Protein AF-A0A3D5R9E0-F1 (afdb_monomer)

Radius of gyration: 29.64 Å; Cα contacts (8 Å, |Δi|>4): 19; chains: 1; bounding box: 56×17×83 Å

Solvent-accessible surface area (backbone atoms only — not comparable to full-atom values): 4786 Å² total; per-residue (Å²): 109,70,63,61,52,42,23,52,51,44,42,50,52,55,58,75,70,48,94,64,92,75,64,68,71,57,47,56,53,53,20,48,54,50,24,50,51,54,52,49,52,52,50,50,56,51,51,51,51,51,51,50,51,52,52,50,50,49,51,51,53,50,48,52,53,46,52,51,48,51,53,53,47,52,52,52,52,50,50,53,53,51,57,64,73,72,110

Secondary structure (DSSP, 8-state):
-HHHHHHHHHHHHHHHT-SS---HHHHHHHHHHHHHHHHHHHHHHHHHHHHHHHHHHHHHHHHHHHHHHHHHHHHHHHHHHHHHHT-

Structure (mmCIF, N/CA/C/O backbone):
data_AF-A0A3D5R9E0-F1
#
_entry.id   AF-A0A3D5R9E0-F1
#
loop_
_atom_site.group_PDB
_atom_site.id
_atom_site.type_symbol
_atom_site.label_atom_id
_atom_site.label_alt_id
_atom_site.label_comp_id
_atom_site.label_asym_id
_atom_site.label_entity_id
_atom_site.label_seq_id
_atom_site.pdbx_PDB_ins_code
_atom_site.Cartn_x
_atom_site.Cartn_y
_atom_site.Cartn_z
_atom_site.occupancy
_atom_site.B_iso_or_equiv
_atom_site.auth_seq_id
_atom_site.auth_comp_id
_atom_site.auth_asym_id
_atom_site.auth_atom_id
_atom_site.pdbx_PDB_model_num
ATOM 1 N N . ASN A 1 1 ? -13.613 4.006 -3.079 1.00 79.31 1 ASN A N 1
ATOM 2 C CA . ASN A 1 1 ? -14.202 2.717 -2.635 1.00 79.31 1 ASN A CA 1
ATOM 3 C C . ASN A 1 1 ? -13.239 1.900 -1.786 1.00 79.31 1 ASN A C 1
ATOM 5 O O . ASN A 1 1 ? -13.528 1.730 -0.612 1.00 79.31 1 ASN A O 1
ATOM 9 N N . ALA A 1 2 ? -12.067 1.502 -2.300 1.00 87.19 2 ALA A N 1
ATOM 10 C CA . ALA A 1 2 ? -11.126 0.628 -1.580 1.00 87.19 2 ALA A CA 1
ATOM 11 C C . ALA A 1 2 ? -10.753 1.092 -0.155 1.00 87.19 2 ALA A C 1
ATOM 13 O O . ALA A 1 2 ? -10.831 0.305 0.781 1.00 87.19 2 ALA A O 1
ATOM 14 N N . PHE A 1 3 ? -10.414 2.373 0.040 1.00 91.25 3 PHE A N 1
ATOM 15 C CA . PHE A 1 3 ? -10.083 2.898 1.372 1.00 91.25 3 PHE A CA 1
ATOM 16 C C . PHE A 1 3 ? -11.251 2.803 2.370 1.00 91.25 3 PHE A C 1
ATOM 18 O O . PHE A 1 3 ? -11.056 2.372 3.506 1.00 91.25 3 PHE A O 1
ATOM 25 N N . LEU A 1 4 ? -12.473 3.162 1.952 1.00 91.38 4 LEU A N 1
ATOM 26 C CA . LEU A 1 4 ? -13.659 3.020 2.804 1.00 91.38 4 LEU A CA 1
ATOM 27 C C . LEU A 1 4 ? -13.931 1.548 3.129 1.00 91.38 4 LEU A C 1
ATOM 29 O O . LEU A 1 4 ? -14.198 1.236 4.284 1.00 91.38 4 LEU A O 1
ATOM 33 N N . THR A 1 5 ? -13.808 0.650 2.148 1.00 93.62 5 THR A N 1
ATOM 34 C CA . THR A 1 5 ? -13.985 -0.795 2.349 1.00 93.62 5 THR A CA 1
ATOM 35 C C . THR A 1 5 ? -12.967 -1.353 3.343 1.00 93.62 5 THR A C 1
ATOM 37 O O . THR A 1 5 ? -13.353 -2.054 4.273 1.00 93.62 5 THR A O 1
ATOM 40 N N . LEU A 1 6 ? -11.687 -0.986 3.213 1.00 93.38 6 LEU A N 1
ATOM 41 C CA . LEU A 1 6 ? -10.636 -1.375 4.160 1.00 93.38 6 LEU A CA 1
ATOM 42 C C . LEU A 1 6 ? -10.936 -0.858 5.567 1.00 93.38 6 LEU A C 1
ATOM 44 O O . LEU A 1 6 ? -10.863 -1.611 6.535 1.00 93.38 6 LEU A O 1
ATOM 48 N N . ARG A 1 7 ? -11.341 0.408 5.688 1.00 92.88 7 ARG A N 1
ATOM 49 C CA . ARG A 1 7 ? -11.699 1.003 6.977 1.00 92.88 7 ARG A CA 1
ATOM 50 C C . ARG A 1 7 ? -12.885 0.286 7.624 1.00 92.88 7 ARG A C 1
ATOM 52 O O . ARG A 1 7 ? -12.803 -0.044 8.802 1.00 92.88 7 ARG A O 1
ATOM 59 N N . VAL A 1 8 ? -13.976 0.047 6.893 1.00 93.56 8 VAL A N 1
ATOM 60 C CA . VAL A 1 8 ? -15.164 -0.647 7.427 1.00 93.56 8 VAL A CA 1
ATOM 61 C C . VAL A 1 8 ? -14.833 -2.097 7.782 1.00 93.56 8 VAL A C 1
ATOM 63 O O . VAL A 1 8 ? -15.228 -2.555 8.850 1.00 93.56 8 VAL A O 1
ATOM 66 N N . GLY A 1 9 ? -14.038 -2.788 6.961 1.00 92.62 9 GLY A N 1
ATOM 67 C CA . GLY A 1 9 ? -13.573 -4.147 7.244 1.00 92.62 9 GLY A CA 1
ATOM 68 C C . GLY A 1 9 ? -12.721 -4.239 8.512 1.00 92.62 9 GLY A C 1
ATOM 69 O O . GLY A 1 9 ? -12.942 -5.118 9.340 1.00 92.62 9 GLY A O 1
ATOM 70 N N . ILE A 1 10 ? -11.799 -3.295 8.728 1.00 92.56 10 ILE A N 1
ATOM 71 C CA . ILE A 1 10 ? -10.984 -3.239 9.955 1.00 92.56 10 ILE A CA 1
ATOM 72 C C . ILE A 1 10 ? -11.848 -2.911 11.178 1.00 92.56 10 ILE A C 1
ATOM 74 O O . ILE A 1 10 ? -11.646 -3.489 12.245 1.00 92.56 10 ILE A O 1
ATOM 78 N N . ILE A 1 11 ? -12.833 -2.018 11.034 1.00 92.62 11 ILE A N 1
ATOM 79 C CA . ILE A 1 11 ? -13.802 -1.733 12.100 1.00 92.62 11 ILE A CA 1
ATOM 80 C C . ILE A 1 11 ? -14.566 -3.011 12.459 1.00 92.62 11 ILE A C 1
ATOM 82 O O . ILE A 1 11 ? -14.591 -3.380 13.630 1.00 92.62 11 ILE A O 1
ATOM 86 N N . ALA A 1 12 ? -15.129 -3.708 11.469 1.00 91.69 12 ALA A N 1
ATOM 87 C CA . ALA A 1 12 ? -15.857 -4.956 11.673 1.00 91.69 12 ALA A CA 1
ATOM 88 C C . ALA A 1 12 ? -14.979 -6.010 12.364 1.00 91.69 12 ALA A C 1
ATOM 90 O O . ALA A 1 12 ? -15.373 -6.549 13.393 1.00 91.69 12 ALA A O 1
ATOM 91 N N . LYS A 1 13 ? -13.742 -6.204 11.886 1.00 91.00 13 LYS A N 1
ATOM 92 C CA . LYS A 1 13 ? -12.762 -7.112 12.499 1.00 91.00 13 LYS A CA 1
ATOM 93 C C . LYS A 1 13 ? -12.512 -6.786 13.975 1.00 91.00 13 LYS A C 1
ATOM 95 O O . LYS A 1 13 ? -12.483 -7.694 14.799 1.00 91.00 13 LYS A O 1
ATOM 100 N N . LYS A 1 14 ? -12.346 -5.505 14.324 1.00 88.88 14 LYS A N 1
ATOM 101 C CA . LYS A 1 14 ? -12.114 -5.073 15.714 1.00 88.88 14 LYS A CA 1
ATOM 102 C C . LYS A 1 14 ? -13.336 -5.264 16.609 1.00 88.88 14 LYS A C 1
ATOM 104 O O . LYS A 1 14 ? -13.159 -5.593 17.774 1.00 88.88 14 LYS A O 1
ATOM 109 N N . TYR A 1 15 ? -14.547 -5.086 16.083 1.00 88.75 15 TYR A N 1
ATOM 110 C CA . TYR A 1 15 ? -15.772 -5.375 16.831 1.00 88.75 15 TYR A CA 1
ATOM 111 C C . TYR A 1 15 ? -15.955 -6.874 17.064 1.00 88.75 15 TYR A C 1
ATOM 113 O O . TYR A 1 15 ? -16.219 -7.273 18.190 1.00 88.75 15 TYR A O 1
ATOM 121 N N . SER A 1 16 ? -15.758 -7.702 16.036 1.00 86.88 16 SER A N 1
ATOM 122 C CA . SER A 1 16 ? -15.884 -9.160 16.153 1.00 86.88 16 SER A CA 1
ATOM 123 C C . SER A 1 16 ? -14.820 -9.788 17.056 1.00 86.88 16 SER A C 1
ATOM 125 O O . SER A 1 16 ? -15.072 -10.824 17.655 1.00 86.88 16 SER A O 1
ATOM 127 N N . ALA A 1 17 ? -13.639 -9.174 17.164 1.00 86.62 17 ALA A N 1
ATOM 128 C CA . ALA A 1 17 ? -12.560 -9.654 18.026 1.00 86.62 17 ALA A CA 1
ATOM 129 C C . ALA A 1 17 ? -12.671 -9.191 19.492 1.00 86.62 17 ALA A C 1
ATOM 131 O O . ALA A 1 17 ? -11.890 -9.643 20.327 1.00 86.62 17 ALA A O 1
ATOM 132 N N . SER A 1 18 ? -13.573 -8.261 19.823 1.00 84.12 18 SER A N 1
ATOM 133 C CA . SER A 1 18 ? -13.622 -7.673 21.163 1.00 84.12 18 SER A CA 1
ATOM 134 C C . SER A 1 18 ? -14.585 -8.421 22.084 1.00 84.12 18 SER A C 1
ATOM 136 O O . SER A 1 18 ? -15.768 -8.547 21.788 1.00 84.12 18 SER A O 1
ATOM 138 N N . ILE A 1 19 ? -14.071 -8.882 23.228 1.00 76.50 19 ILE A N 1
ATOM 139 C CA . ILE A 1 19 ? -14.839 -9.551 24.298 1.00 76.50 19 ILE A CA 1
ATOM 140 C C . ILE A 1 19 ? -15.422 -8.521 25.292 1.00 76.50 19 ILE A C 1
ATOM 142 O O . ILE A 1 19 ? -16.302 -8.834 26.089 1.00 76.50 19 ILE A O 1
ATOM 146 N N . THR A 1 20 ? -14.963 -7.266 25.239 1.00 81.12 20 THR A N 1
ATOM 147 C CA . THR A 1 20 ? -15.357 -6.182 26.151 1.00 81.12 20 THR A CA 1
ATOM 148 C C . THR A 1 20 ? -15.929 -4.980 25.396 1.00 81.12 20 THR A C 1
ATOM 150 O O . THR A 1 20 ? -15.917 -4.909 24.168 1.00 81.12 20 THR A O 1
ATOM 153 N N . LYS A 1 21 ? -16.488 -4.009 26.128 1.00 77.50 21 LYS A N 1
ATOM 154 C CA . LYS A 1 21 ? -17.108 -2.822 25.529 1.00 77.50 21 LYS A CA 1
ATOM 155 C C . LYS A 1 21 ? -16.029 -1.906 24.942 1.00 77.50 21 LYS A C 1
ATOM 157 O O . LYS A 1 21 ? -15.236 -1.319 25.670 1.00 77.50 21 LYS A O 1
ATOM 162 N N . VAL A 1 22 ? -16.016 -1.778 23.620 1.00 80.38 22 VAL A N 1
ATOM 163 C CA . VAL A 1 22 ? -14.964 -1.058 22.891 1.00 80.38 22 VAL A CA 1
ATOM 164 C C . VAL A 1 22 ? -15.274 0.433 22.716 1.00 80.38 22 VAL A C 1
ATOM 166 O O . VAL A 1 22 ? -16.404 0.814 22.396 1.00 80.38 22 VAL A O 1
ATOM 169 N N . ASP A 1 23 ? -14.254 1.288 22.845 1.00 84.19 23 ASP A N 1
ATOM 170 C CA . ASP A 1 23 ? -14.379 2.725 22.580 1.00 84.19 23 ASP A CA 1
ATOM 171 C C . ASP A 1 23 ? -14.468 3.006 21.067 1.00 84.19 23 ASP A C 1
ATOM 173 O O . ASP A 1 23 ? -13.513 2.864 20.289 1.00 84.19 23 ASP A O 1
ATOM 177 N N . LYS A 1 24 ? -15.652 3.467 20.652 1.00 85.50 24 LYS A N 1
ATOM 178 C CA . LYS A 1 24 ? -16.003 3.766 19.258 1.00 85.50 24 LYS A CA 1
ATOM 179 C C . LYS A 1 24 ? -15.087 4.823 18.633 1.00 85.50 24 LYS A C 1
ATOM 181 O O . LYS A 1 24 ? -14.823 4.771 17.427 1.00 85.50 24 LYS A O 1
ATOM 186 N N . ARG A 1 25 ? -14.610 5.800 19.415 1.00 85.88 25 ARG A N 1
ATOM 187 C CA . ARG A 1 25 ? -13.774 6.905 18.918 1.00 85.88 25 ARG A CA 1
ATOM 188 C C . ARG A 1 25 ? -12.377 6.403 18.563 1.00 85.88 25 ARG A C 1
ATOM 190 O O . ARG A 1 25 ? -11.850 6.755 17.503 1.00 85.88 25 ARG A O 1
ATOM 197 N N . TRP A 1 26 ? -11.825 5.539 19.408 1.00 86.44 26 TRP A N 1
ATOM 198 C CA . TRP A 1 26 ? -10.517 4.920 19.209 1.00 86.44 26 TRP A CA 1
ATOM 199 C C . TRP A 1 26 ? -10.507 3.904 18.067 1.00 86.44 26 TRP A C 1
ATOM 201 O O . TRP A 1 26 ? -9.598 3.936 17.230 1.00 86.44 26 TRP A O 1
ATOM 211 N N . ILE A 1 27 ? -11.543 3.067 17.943 1.00 88.81 27 ILE A N 1
ATOM 212 C CA . ILE A 1 27 ? -11.652 2.126 16.815 1.00 88.81 27 ILE A CA 1
ATOM 213 C C . ILE A 1 27 ? -11.655 2.871 15.485 1.00 88.81 27 ILE A C 1
ATOM 215 O O . ILE A 1 27 ? -10.913 2.517 14.575 1.00 88.81 27 ILE A O 1
ATOM 219 N N . ARG A 1 28 ? -12.458 3.932 15.359 1.00 87.19 28 ARG A N 1
ATOM 220 C CA . ARG A 1 28 ? -12.555 4.682 14.101 1.00 87.19 28 ARG A CA 1
ATOM 221 C C . ARG A 1 28 ? -11.224 5.301 13.682 1.00 87.19 28 ARG A C 1
ATOM 223 O O . ARG A 1 28 ? -10.888 5.260 12.497 1.00 87.19 28 ARG A O 1
ATOM 230 N N . ARG A 1 29 ? -10.494 5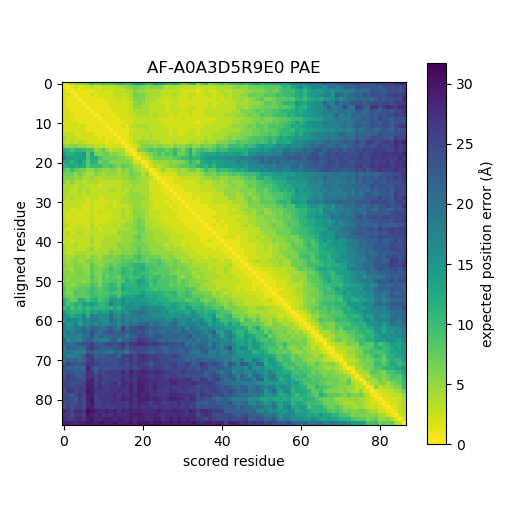.897 14.632 1.00 88.31 29 ARG A N 1
ATOM 231 C CA . ARG A 1 29 ? -9.181 6.502 14.367 1.00 88.31 29 ARG A CA 1
ATOM 232 C C . ARG A 1 29 ? -8.157 5.444 13.986 1.00 88.31 29 ARG A C 1
ATOM 234 O O . ARG A 1 29 ? -7.563 5.548 12.918 1.00 88.31 29 ARG A O 1
ATOM 241 N N . SER A 1 30 ? -8.021 4.402 14.803 1.00 89.94 30 SER A N 1
ATOM 242 C CA . SER A 1 30 ? -7.062 3.326 14.539 1.00 89.94 30 SER A CA 1
ATOM 243 C C . SER A 1 30 ? -7.351 2.611 13.218 1.00 89.94 30 SER A C 1
ATOM 245 O O . SER A 1 30 ? -6.434 2.394 12.439 1.00 89.94 30 SER A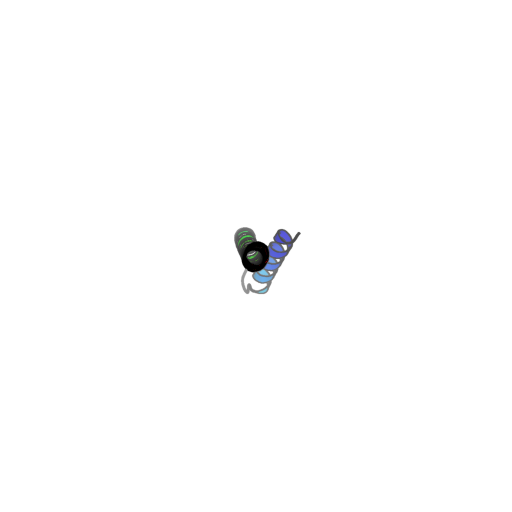 O 1
ATOM 247 N N . ALA A 1 31 ? -8.619 2.329 12.906 1.00 90.81 31 ALA A N 1
ATOM 248 C CA . ALA A 1 31 ? -9.002 1.693 11.649 1.00 90.81 31 ALA A CA 1
ATOM 249 C C . ALA A 1 31 ? -8.704 2.559 10.419 1.00 90.81 31 ALA A C 1
ATOM 251 O O . ALA A 1 31 ? -8.405 2.025 9.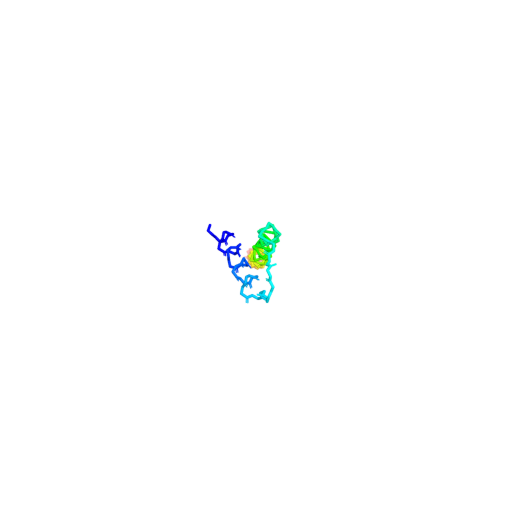359 1.00 90.81 31 ALA A O 1
ATOM 252 N N . SER A 1 32 ? -8.770 3.888 10.546 1.00 91.62 32 SER A N 1
ATOM 253 C CA . SER A 1 32 ? -8.436 4.794 9.439 1.00 91.62 32 SER A CA 1
ATOM 254 C C . SER A 1 32 ? -6.930 4.819 9.167 1.00 91.62 32 SER A C 1
ATOM 256 O O . SER A 1 32 ? -6.523 4.800 8.009 1.00 91.62 32 SER A O 1
ATOM 258 N N . ILE A 1 33 ? -6.113 4.816 10.225 1.00 93.44 33 ILE A N 1
ATOM 259 C CA . ILE A 1 33 ? -4.647 4.755 10.123 1.00 93.44 33 ILE A CA 1
ATOM 260 C C . ILE A 1 33 ? -4.215 3.406 9.544 1.00 93.44 33 ILE A C 1
ATOM 262 O O . ILE A 1 33 ? -3.424 3.350 8.608 1.00 93.44 33 ILE A O 1
ATOM 266 N N . GLU A 1 34 ? -4.782 2.318 10.059 1.00 92.50 34 GLU A N 1
ATOM 267 C CA . GLU A 1 34 ? -4.485 0.961 9.606 1.00 92.50 34 GLU A CA 1
ATOM 268 C C . GLU A 1 34 ? -4.913 0.754 8.145 1.00 92.50 34 GLU A C 1
ATOM 270 O O . GLU A 1 34 ? -4.128 0.260 7.341 1.00 92.50 34 GLU A O 1
ATOM 275 N N . ALA A 1 35 ?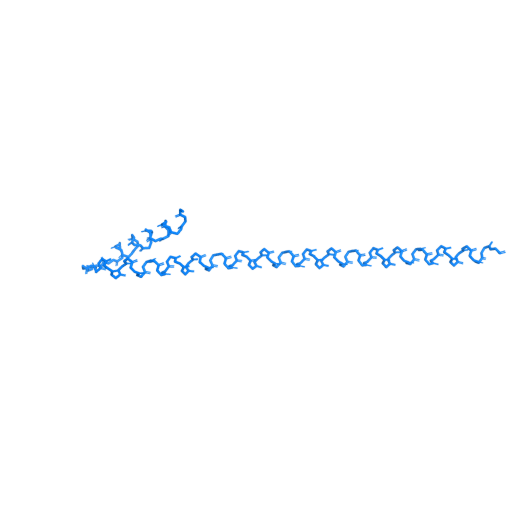 -6.100 1.235 7.755 1.00 93.38 35 ALA A N 1
ATOM 276 C CA . ALA A 1 35 ? -6.547 1.206 6.362 1.00 93.38 35 ALA A CA 1
ATOM 277 C C . ALA A 1 35 ? -5.613 1.992 5.430 1.00 93.38 35 ALA A C 1
ATOM 279 O O . ALA A 1 35 ? -5.323 1.527 4.327 1.00 93.38 35 ALA A O 1
ATOM 280 N N . ALA A 1 36 ? -5.133 3.163 5.861 1.00 92.38 36 ALA A N 1
ATOM 281 C CA . ALA A 1 36 ? -4.190 3.966 5.086 1.00 92.38 36 ALA A CA 1
ATOM 282 C C . ALA A 1 36 ? -2.840 3.250 4.929 1.00 92.38 36 ALA A C 1
ATOM 284 O O . ALA A 1 36 ? -2.293 3.218 3.829 1.00 92.38 36 ALA A O 1
ATOM 285 N N . GLY A 1 37 ? -2.341 2.622 5.997 1.00 93.75 37 GLY A N 1
ATOM 286 C CA . GLY A 1 37 ? -1.109 1.834 5.968 1.00 93.75 37 GLY A CA 1
ATOM 287 C C . GLY A 1 37 ? -1.206 0.630 5.031 1.00 93.75 37 GLY A C 1
ATOM 288 O O . GLY A 1 37 ? -0.344 0.448 4.174 1.00 93.75 37 GLY A O 1
ATOM 289 N N . VAL A 1 38 ? -2.284 -0.153 5.134 1.00 93.56 38 VAL A N 1
ATOM 290 C CA . VAL A 1 38 ? -2.521 -1.316 4.262 1.00 93.56 38 VAL A CA 1
ATOM 291 C C . VAL A 1 38 ? -2.616 -0.886 2.800 1.00 93.56 38 VAL A C 1
ATOM 293 O O . VAL A 1 38 ? -1.955 -1.465 1.939 1.00 93.56 38 VAL A O 1
ATOM 296 N N . LEU A 1 39 ? -3.391 0.161 2.508 1.00 92.44 39 LEU A N 1
ATOM 297 C CA . LEU A 1 39 ? -3.532 0.671 1.147 1.00 92.44 39 LEU A CA 1
ATOM 298 C C . LEU A 1 39 ? -2.196 1.198 0.601 1.00 92.44 39 LEU A C 1
ATOM 300 O O . LEU A 1 39 ? -1.833 0.877 -0.529 1.00 92.44 39 LEU A O 1
ATOM 304 N N . GLY A 1 40 ? -1.435 1.939 1.410 1.00 91.81 40 GLY A N 1
ATOM 305 C CA . GLY A 1 40 ? -0.112 2.441 1.041 1.00 91.81 40 GLY A CA 1
ATOM 306 C C . GLY A 1 40 ? 0.877 1.321 0.721 1.00 91.81 40 GLY A C 1
ATOM 307 O O . GLY A 1 40 ? 1.544 1.369 -0.309 1.00 91.81 40 GLY A O 1
ATOM 308 N N . GLN A 1 41 ? 0.920 0.268 1.541 1.00 92.75 41 GLN A N 1
ATOM 309 C CA . GLN A 1 41 ? 1.771 -0.899 1.294 1.00 92.75 41 GLN A CA 1
ATOM 310 C C . GLN A 1 41 ? 1.397 -1.631 0.004 1.00 92.75 41 GLN A C 1
ATOM 312 O O . GLN A 1 41 ? 2.280 -2.036 -0.752 1.00 92.75 41 GLN A O 1
ATOM 317 N N . VAL A 1 42 ? 0.098 -1.808 -0.260 1.00 91.50 42 VAL A N 1
ATOM 318 C CA . VAL A 1 42 ? -0.374 -2.445 -1.496 1.00 91.50 42 VAL A CA 1
ATOM 319 C C . VAL A 1 42 ? 0.040 -1.609 -2.702 1.00 91.50 42 VAL A C 1
ATOM 321 O O . VAL A 1 42 ? 0.627 -2.149 -3.638 1.00 91.50 42 VAL A O 1
ATOM 324 N N . VAL A 1 43 ? -0.191 -0.296 -2.677 1.00 92.06 43 VAL A N 1
ATOM 325 C CA . VAL A 1 43 ? 0.204 0.592 -3.780 1.00 92.06 43 VAL A CA 1
ATOM 326 C C . VAL A 1 43 ? 1.719 0.571 -3.977 1.00 92.06 43 VAL A C 1
ATOM 328 O O . VAL A 1 43 ? 2.177 0.362 -5.095 1.00 92.06 43 VAL A O 1
ATOM 331 N N . GLN A 1 44 ? 2.510 0.688 -2.910 1.00 92.38 44 GLN A N 1
ATOM 332 C CA . GLN A 1 44 ? 3.969 0.669 -2.998 1.00 92.38 44 GLN A CA 1
ATOM 333 C C . GLN A 1 44 ? 4.494 -0.641 -3.601 1.00 92.38 44 GLN A C 1
ATOM 335 O O . GLN A 1 44 ? 5.332 -0.608 -4.500 1.00 92.38 44 GLN A O 1
ATOM 340 N N . LYS A 1 45 ? 3.990 -1.797 -3.150 1.00 91.56 45 LYS A N 1
ATOM 341 C CA . LYS A 1 45 ? 4.392 -3.109 -3.686 1.00 91.56 45 LYS A CA 1
ATOM 342 C C . LYS A 1 45 ? 4.090 -3.229 -5.179 1.00 91.56 45 LYS A C 1
ATOM 344 O O . LYS A 1 45 ? 4.950 -3.673 -5.939 1.00 91.56 45 LYS A O 1
ATOM 349 N N . ASN A 1 46 ? 2.899 -2.805 -5.598 1.00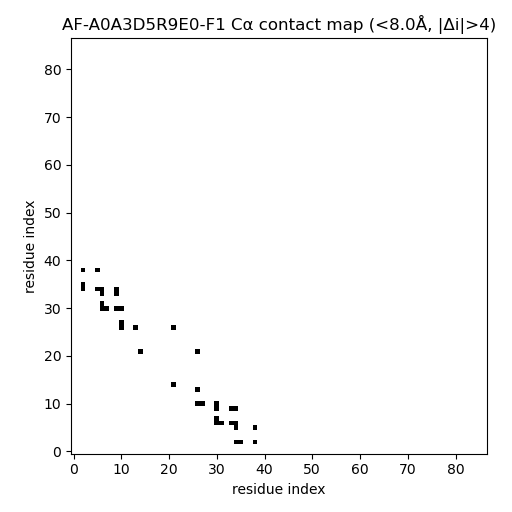 90.00 46 ASN A N 1
ATOM 350 C CA . ASN A 1 46 ? 2.502 -2.853 -7.002 1.00 90.00 46 ASN A CA 1
ATOM 351 C C . ASN A 1 46 ? 3.333 -1.887 -7.855 1.00 90.00 46 ASN A C 1
ATOM 353 O O . ASN A 1 46 ? 3.898 -2.301 -8.864 1.00 90.00 46 ASN A O 1
ATOM 357 N N . SER A 1 47 ? 3.501 -0.638 -7.417 1.00 86.25 47 SER A N 1
ATOM 358 C CA . SER A 1 47 ? 4.309 0.359 -8.125 1.00 86.25 47 SER A CA 1
ATOM 359 C C . SER A 1 47 ? 5.769 -0.070 -8.268 1.00 86.25 47 SER A C 1
ATOM 361 O O . SER A 1 47 ? 6.339 0.069 -9.345 1.00 86.25 47 SER A O 1
ATOM 363 N N . LEU A 1 48 ? 6.377 -0.650 -7.227 1.00 90.50 48 LEU A N 1
ATOM 364 C CA . LEU A 1 48 ? 7.744 -1.176 -7.308 1.00 90.50 48 LEU A CA 1
ATOM 365 C C . LEU A 1 48 ? 7.865 -2.321 -8.316 1.00 90.50 48 LEU A C 1
ATOM 367 O O . LEU A 1 48 ? 8.861 -2.392 -9.032 1.00 90.50 48 LEU A O 1
ATOM 371 N N . SER A 1 49 ? 6.874 -3.211 -8.379 1.00 90.81 49 SER A N 1
ATOM 372 C CA . SER A 1 49 ? 6.861 -4.305 -9.354 1.00 90.81 49 SER A CA 1
ATOM 373 C C . SER A 1 49 ? 6.759 -3.771 -10.783 1.00 90.81 49 SER A C 1
ATOM 375 O O . SER A 1 49 ? 7.556 -4.142 -11.643 1.00 90.81 49 SER A O 1
ATOM 377 N N . ILE A 1 50 ? 5.858 -2.811 -11.007 1.00 90.06 50 ILE A N 1
ATOM 378 C CA . ILE A 1 50 ? 5.682 -2.140 -12.297 1.00 90.06 50 ILE A CA 1
ATOM 379 C C . ILE A 1 50 ? 6.978 -1.434 -12.714 1.00 90.06 50 ILE A C 1
ATOM 381 O O . ILE A 1 50 ? 7.491 -1.695 -13.798 1.00 90.06 50 ILE A O 1
ATOM 385 N N . VAL A 1 51 ? 7.570 -0.606 -11.849 1.00 88.00 51 VAL A N 1
ATOM 386 C CA . VAL A 1 51 ? 8.829 0.099 -12.146 1.00 88.00 51 VAL A CA 1
ATOM 387 C C . VAL A 1 51 ? 9.960 -0.885 -12.442 1.00 88.00 51 VAL A C 1
ATOM 389 O O . VAL A 1 51 ? 10.698 -0.691 -13.405 1.00 88.00 51 VAL A O 1
ATOM 392 N N . LYS A 1 52 ? 10.089 -1.973 -11.672 1.00 89.06 52 LYS A N 1
ATOM 393 C CA . LYS A 1 52 ? 11.085 -3.020 -11.945 1.00 89.06 52 LYS A CA 1
ATOM 394 C C . LYS A 1 52 ? 10.866 -3.675 -13.306 1.00 89.06 52 LYS A C 1
ATOM 396 O O . LYS A 1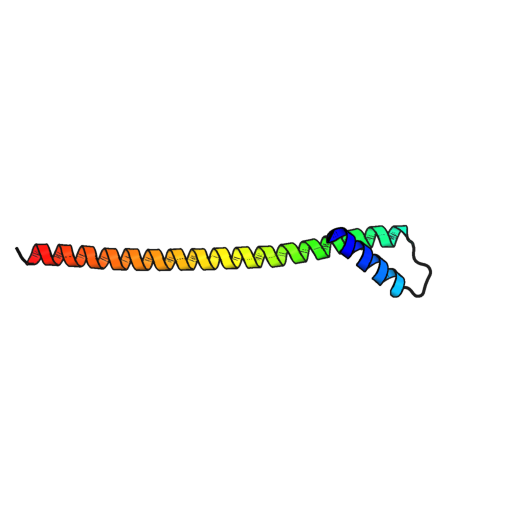 52 ? 11.838 -3.867 -1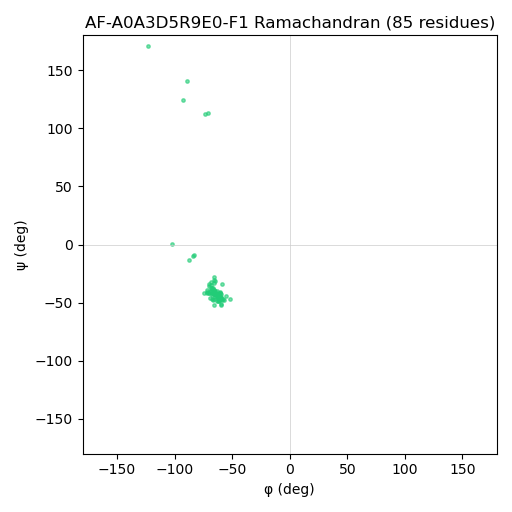4.033 1.00 89.06 52 LYS A O 1
ATOM 401 N N . ALA A 1 53 ? 9.620 -3.979 -13.664 1.00 88.25 53 ALA A N 1
ATOM 402 C CA . ALA A 1 53 ? 9.279 -4.533 -14.969 1.00 88.25 53 ALA A CA 1
ATOM 403 C C . ALA A 1 53 ? 9.620 -3.550 -16.099 1.00 88.25 53 ALA A C 1
ATOM 405 O O . ALA A 1 53 ? 10.278 -3.936 -17.061 1.00 88.25 53 ALA A O 1
ATOM 406 N N . PHE A 1 54 ? 9.278 -2.267 -15.949 1.00 85.44 54 PHE A N 1
ATOM 407 C CA . PHE A 1 54 ? 9.622 -1.221 -16.915 1.00 85.44 54 PHE A CA 1
ATOM 408 C C . PHE A 1 54 ? 11.131 -1.031 -17.068 1.00 85.44 54 PHE A C 1
ATOM 410 O O . PHE A 1 54 ? 11.622 -0.942 -18.191 1.00 85.44 54 PHE A O 1
ATOM 417 N N . VAL A 1 55 ? 11.887 -1.002 -15.969 1.00 87.38 55 VAL A N 1
ATOM 418 C CA . VAL A 1 55 ? 13.353 -0.88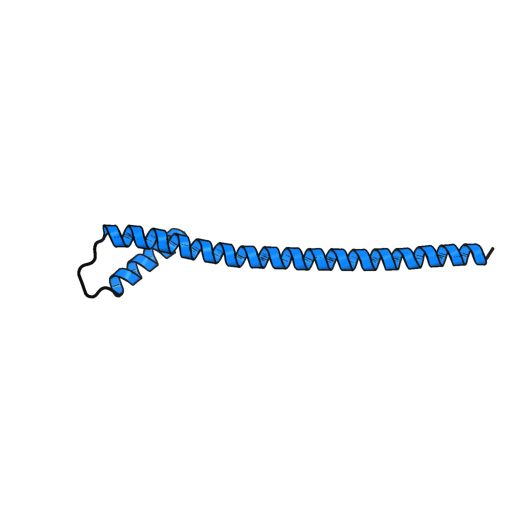7 -16.007 1.00 87.38 55 VAL A CA 1
ATOM 419 C C . VAL A 1 55 ? 13.975 -2.126 -16.643 1.00 87.38 55 VAL A C 1
ATOM 421 O O . VAL A 1 55 ? 14.876 -1.995 -17.466 1.00 87.38 55 VAL A O 1
ATOM 424 N N . SER A 1 56 ? 13.494 -3.322 -16.303 1.00 84.44 56 SER A N 1
ATOM 425 C CA . SER A 1 56 ? 13.966 -4.573 -16.903 1.00 84.44 56 SER A CA 1
ATOM 426 C C . SER A 1 56 ? 13.688 -4.607 -18.408 1.00 84.44 56 SER A C 1
ATOM 428 O O . SER A 1 56 ? 14.604 -4.856 -19.191 1.00 84.44 56 SER A O 1
ATOM 430 N N . ALA A 1 57 ? 12.472 -4.248 -18.828 1.00 81.06 57 ALA A N 1
ATOM 431 C CA . ALA A 1 57 ? 12.094 -4.145 -20.233 1.00 81.06 57 ALA A CA 1
ATOM 432 C C . ALA A 1 57 ? 12.905 -3.071 -20.974 1.00 81.06 57 ALA A C 1
ATOM 434 O O . ALA A 1 57 ? 13.382 -3.316 -22.078 1.00 81.06 57 ALA A O 1
ATOM 435 N N . SER A 1 58 ? 13.130 -1.910 -20.355 1.00 79.56 58 SER A N 1
ATOM 436 C CA . SER A 1 58 ? 13.919 -0.821 -20.947 1.00 79.56 58 SER A CA 1
ATOM 437 C C . SER A 1 58 ? 15.390 -1.201 -21.082 1.00 79.56 58 SER A C 1
ATOM 439 O O . SER A 1 58 ? 15.993 -0.949 -22.124 1.00 79.56 58 SER A O 1
ATOM 441 N N . 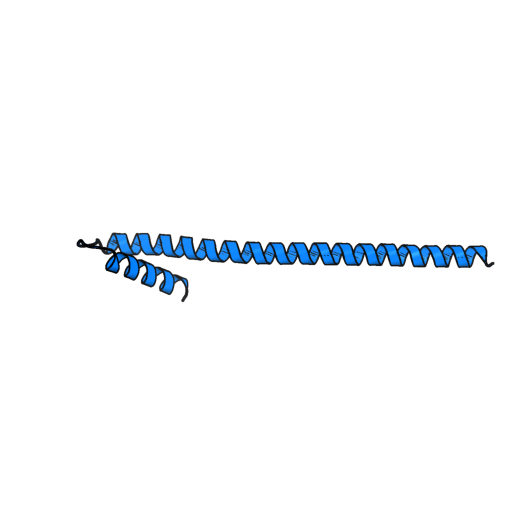LYS A 1 59 ? 15.974 -1.861 -20.072 1.00 77.25 59 LYS A N 1
ATOM 442 C CA . LYS A 1 59 ? 17.332 -2.416 -20.155 1.00 77.25 59 LYS A CA 1
ATOM 443 C C . LYS A 1 59 ? 17.424 -3.455 -21.261 1.00 77.25 59 LYS A C 1
ATOM 445 O O . LYS A 1 59 ? 18.326 -3.363 -22.082 1.00 77.25 59 LYS A O 1
ATOM 450 N N . LYS A 1 60 ? 16.474 -4.389 -21.325 1.00 76.00 60 LYS A N 1
ATOM 451 C CA . LYS A 1 60 ? 16.434 -5.427 -22.358 1.00 76.00 60 LYS A CA 1
ATOM 452 C C . LYS A 1 60 ? 16.333 -4.823 -23.759 1.00 76.00 60 LYS A C 1
ATOM 454 O O . LYS A 1 60 ? 17.160 -5.134 -24.598 1.00 76.00 60 LYS A O 1
ATOM 459 N N . ALA A 1 61 ? 15.437 -3.861 -23.972 1.00 73.62 61 ALA A N 1
ATOM 460 C CA . ALA A 1 61 ? 15.307 -3.160 -25.249 1.00 73.62 61 ALA A CA 1
ATOM 461 C C . ALA A 1 61 ? 16.536 -2.303 -25.606 1.00 73.62 61 ALA A C 1
ATOM 463 O O . ALA A 1 61 ? 16.868 -2.164 -26.780 1.00 73.62 61 ALA A O 1
ATOM 464 N N . THR A 1 62 ? 17.221 -1.718 -24.619 1.00 71.69 62 THR A N 1
ATOM 465 C CA . THR A 1 62 ? 18.454 -0.944 -24.850 1.00 71.69 62 THR A CA 1
ATOM 466 C C . THR A 1 62 ? 19.621 -1.858 -25.212 1.00 71.69 62 THR A C 1
ATOM 468 O O . THR A 1 62 ? 20.402 -1.526 -26.100 1.00 71.69 62 THR A O 1
ATOM 471 N N . ILE A 1 63 ? 19.723 -3.018 -24.562 1.00 68.50 63 ILE A N 1
ATOM 472 C CA . ILE A 1 63 ? 20.719 -4.045 -24.872 1.00 68.50 63 ILE A CA 1
ATOM 473 C C . ILE A 1 63 ? 20.436 -4.635 -26.256 1.00 68.50 63 ILE A C 1
ATOM 475 O O . ILE A 1 63 ? 21.339 -4.633 -27.084 1.00 68.50 63 ILE A O 1
ATOM 479 N N . ASP A 1 64 ? 19.190 -5.009 -26.554 1.00 68.25 64 ASP A N 1
ATOM 480 C CA . ASP A 1 64 ? 18.780 -5.523 -27.868 1.00 68.25 64 ASP A CA 1
ATOM 481 C C . ASP A 1 64 ? 19.087 -4.491 -28.974 1.00 68.25 64 ASP A C 1
ATOM 483 O O . ASP A 1 64 ? 19.773 -4.806 -29.942 1.00 68.25 64 ASP A O 1
ATOM 487 N N . LYS A 1 65 ? 18.738 -3.207 -28.781 1.00 64.88 65 LYS A N 1
ATOM 488 C CA . LYS A 1 65 ? 19.086 -2.132 -29.735 1.00 64.88 65 LYS A CA 1
ATOM 489 C C . LYS A 1 65 ? 20.588 -1.860 -29.848 1.00 64.88 65 LYS A C 1
ATOM 491 O O . LYS A 1 65 ? 21.042 -1.409 -30.900 1.00 64.88 65 LYS A O 1
ATOM 496 N N . THR A 1 66 ? 21.364 -2.071 -28.786 1.00 64.19 66 THR A N 1
ATOM 497 C CA . THR A 1 66 ? 22.827 -1.902 -28.810 1.00 64.19 66 THR A CA 1
ATOM 498 C C . THR A 1 66 ? 23.486 -3.058 -29.548 1.00 64.19 66 THR A C 1
ATOM 500 O O . THR A 1 66 ? 24.361 -2.821 -30.374 1.00 64.19 66 THR A O 1
ATOM 503 N N . ILE A 1 67 ? 23.020 -4.286 -29.327 1.00 64.56 67 ILE A N 1
ATOM 504 C CA . ILE A 1 67 ? 23.465 -5.475 -30.055 1.00 64.56 67 ILE A CA 1
ATOM 505 C C . ILE A 1 67 ? 23.101 -5.342 -31.537 1.00 64.56 67 ILE A C 1
ATOM 507 O O . ILE A 1 67 ? 23.959 -5.569 -32.384 1.00 64.56 67 ILE A O 1
ATOM 511 N N . ASP A 1 68 ? 21.899 -4.866 -31.868 1.00 64.19 68 ASP A N 1
ATOM 512 C CA . ASP A 1 68 ? 21.489 -4.632 -33.256 1.00 64.19 68 ASP A CA 1
ATOM 513 C C . ASP A 1 68 ? 22.278 -3.502 -33.925 1.00 64.19 68 ASP A C 1
ATOM 515 O O . ASP A 1 68 ? 22.644 -3.623 -35.095 1.00 64.19 68 ASP A O 1
ATOM 519 N N . LYS A 1 69 ? 22.609 -2.421 -33.203 1.00 65.19 69 LYS A N 1
ATOM 520 C CA . LYS A 1 69 ? 23.492 -1.361 -33.723 1.00 65.19 69 LYS A CA 1
ATOM 521 C C . LYS A 1 69 ? 24.932 -1.832 -33.900 1.00 65.19 69 LYS A C 1
ATOM 523 O O . LYS A 1 69 ? 25.541 -1.468 -34.899 1.00 65.19 69 LYS A O 1
ATOM 528 N N . VAL A 1 70 ? 25.474 -2.631 -32.982 1.00 65.00 70 VAL A N 1
ATOM 529 C CA . VAL A 1 70 ? 26.825 -3.205 -33.097 1.00 65.00 70 VAL A CA 1
ATOM 530 C C . VAL A 1 70 ? 26.880 -4.208 -34.244 1.00 65.00 70 VAL A C 1
ATOM 532 O O . VAL A 1 70 ? 27.796 -4.153 -35.058 1.00 65.00 70 VAL A O 1
ATOM 535 N N . LYS A 1 71 ? 25.867 -5.066 -34.377 1.00 65.62 71 LYS A N 1
ATOM 536 C CA . LYS A 1 71 ? 25.756 -6.025 -35.477 1.00 65.62 71 LYS A CA 1
ATOM 537 C C . LYS A 1 71 ? 25.578 -5.314 -36.820 1.00 65.62 71 LYS A C 1
ATOM 539 O O . LYS A 1 71 ? 26.271 -5.653 -37.771 1.00 65.62 71 LYS A O 1
ATOM 544 N N . SER A 1 72 ? 24.749 -4.268 -36.872 1.00 62.97 72 SER A N 1
ATOM 545 C CA . SER A 1 72 ? 24.579 -3.424 -38.067 1.00 62.97 72 SER A CA 1
ATOM 546 C C . SER A 1 72 ? 25.820 -2.585 -38.391 1.00 62.97 72 SER A C 1
ATOM 548 O O . SER A 1 72 ? 26.084 -2.294 -39.553 1.00 62.97 72 SER A O 1
ATOM 550 N N . GLY A 1 73 ? 26.581 -2.165 -37.378 1.00 61.81 73 GLY A N 1
ATOM 551 C CA . GLY A 1 73 ? 27.857 -1.470 -37.543 1.00 61.81 73 GLY A CA 1
ATOM 552 C C . GLY A 1 73 ? 28.939 -2.402 -38.082 1.00 61.81 73 GLY A C 1
ATOM 553 O O . GLY A 1 73 ? 29.651 -2.036 -39.007 1.00 61.81 73 GLY A O 1
ATOM 554 N N . ALA A 1 74 ? 29.001 -3.637 -37.583 1.00 61.56 74 ALA A N 1
ATOM 555 C CA . ALA A 1 74 ? 29.920 -4.661 -38.066 1.00 61.56 74 ALA A CA 1
ATOM 556 C C . ALA A 1 74 ? 29.617 -5.085 -39.513 1.00 61.56 74 ALA A C 1
ATOM 558 O O . ALA A 1 74 ? 30.547 -5.239 -40.301 1.00 61.56 74 ALA A O 1
ATOM 559 N N . THR A 1 75 ? 28.342 -5.210 -39.900 1.00 65.12 75 THR A N 1
ATOM 560 C CA . THR A 1 75 ? 27.981 -5.509 -41.297 1.00 65.12 75 THR A CA 1
ATOM 561 C C . THR A 1 75 ? 28.287 -4.340 -42.228 1.00 65.12 75 THR A C 1
ATOM 563 O O . THR A 1 75 ? 28.810 -4.563 -43.311 1.00 65.12 75 THR A O 1
ATOM 566 N N . LYS A 1 76 ? 28.040 -3.092 -41.800 1.00 63.56 76 LYS A N 1
ATOM 567 C CA . LYS A 1 76 ? 28.359 -1.899 -42.605 1.00 63.56 76 LYS A CA 1
ATOM 568 C C . LYS A 1 76 ? 29.863 -1.691 -42.776 1.00 63.56 76 LYS A C 1
ATOM 570 O O . LYS A 1 76 ? 30.302 -1.393 -43.878 1.00 63.56 76 LYS A O 1
ATOM 575 N N . THR A 1 77 ? 30.658 -1.883 -41.724 1.00 61.69 77 THR A N 1
ATOM 576 C CA . THR A 1 77 ? 32.125 -1.819 -41.827 1.00 61.69 77 THR A CA 1
ATOM 577 C C . THR A 1 77 ? 32.673 -2.980 -42.661 1.00 61.69 77 THR A C 1
ATOM 579 O O . THR A 1 77 ? 33.586 -2.777 -43.454 1.00 61.69 77 THR A O 1
ATOM 582 N N . GLY A 1 78 ? 32.092 -4.178 -42.538 1.00 64.69 78 GLY A N 1
ATOM 583 C CA . GLY A 1 78 ? 32.454 -5.340 -43.352 1.00 64.69 78 GLY A CA 1
ATOM 584 C C . GLY A 1 78 ? 32.187 -5.141 -44.847 1.00 64.69 78 GLY A C 1
ATOM 585 O O . GLY A 1 78 ? 33.059 -5.458 -45.652 1.00 64.69 78 GLY A O 1
ATOM 586 N N . ASP A 1 79 ? 31.038 -4.569 -45.218 1.00 68.06 79 ASP A N 1
ATOM 587 C CA . ASP A 1 79 ? 30.729 -4.233 -46.617 1.00 68.06 79 ASP A CA 1
ATOM 588 C C . ASP A 1 79 ? 31.652 -3.135 -47.158 1.00 68.06 79 ASP A C 1
ATOM 590 O O . ASP A 1 79 ? 32.194 -3.281 -48.249 1.00 68.06 79 ASP A O 1
ATOM 594 N N . PHE A 1 80 ? 31.933 -2.089 -46.373 1.00 68.31 80 PHE A N 1
ATOM 595 C CA . PHE A 1 80 ? 32.862 -1.029 -46.784 1.00 68.31 80 PHE A CA 1
ATOM 596 C C . PHE A 1 80 ? 34.288 -1.544 -47.020 1.00 68.31 80 PHE A C 1
ATOM 598 O O . PHE A 1 80 ? 34.928 -1.163 -47.997 1.00 68.31 80 PHE A O 1
ATOM 605 N N . VAL A 1 81 ? 34.799 -2.421 -46.149 1.00 70.25 81 VAL A N 1
ATOM 606 C CA . VAL A 1 81 ? 36.129 -3.027 -46.335 1.00 70.25 81 VAL A CA 1
ATOM 607 C C . VAL A 1 81 ? 36.144 -3.929 -47.569 1.00 70.25 81 VAL A C 1
ATOM 609 O O . VAL A 1 81 ? 37.116 -3.923 -48.322 1.00 70.25 81 VAL A O 1
ATOM 612 N N . LYS A 1 82 ? 35.064 -4.677 -47.810 1.00 72.12 82 LYS A N 1
ATOM 613 C CA . LYS A 1 82 ? 34.950 -5.573 -48.962 1.00 72.12 82 LYS A CA 1
ATOM 614 C C . LYS A 1 82 ? 34.862 -4.811 -50.286 1.00 72.12 82 LYS A C 1
ATOM 616 O O . LYS A 1 82 ? 35.474 -5.252 -51.254 1.00 72.12 82 LYS A O 1
ATOM 621 N N . ASP A 1 83 ? 34.178 -3.670 -50.317 1.00 70.19 83 ASP A N 1
ATOM 622 C CA . ASP A 1 83 ? 34.118 -2.792 -51.492 1.00 70.19 83 ASP A CA 1
ATOM 623 C C . ASP A 1 83 ? 35.450 -2.080 -51.768 1.00 70.19 83 ASP A C 1
ATOM 625 O O . ASP A 1 83 ? 35.816 -1.901 -52.928 1.00 70.19 83 ASP A O 1
ATOM 629 N N . ILE A 1 84 ? 36.221 -1.731 -50.729 1.00 71.19 84 ILE A N 1
ATOM 630 C CA . ILE A 1 84 ? 37.561 -1.143 -50.895 1.00 71.19 84 ILE A CA 1
ATOM 631 C C . ILE A 1 84 ? 38.571 -2.171 -51.422 1.00 71.19 84 ILE A C 1
ATOM 633 O O . ILE A 1 84 ? 39.428 -1.818 -52.222 1.00 71.19 84 ILE A O 1
ATOM 637 N N . PHE A 1 85 ? 38.473 -3.437 -51.011 1.00 65.81 85 PHE A N 1
ATOM 638 C CA . PHE A 1 85 ? 39.418 -4.482 -51.431 1.00 65.81 85 PHE A CA 1
ATOM 639 C C . PHE A 1 85 ? 39.098 -5.105 -52.800 1.00 65.81 85 PHE A C 1
ATOM 641 O O . PHE A 1 85 ? 39.882 -5.904 -53.310 1.00 65.81 85 PHE A O 1
ATOM 648 N N . LYS A 1 86 ? 37.930 -4.796 -53.378 1.00 62.00 86 LYS A N 1
ATOM 649 C CA . LYS A 1 86 ? 37.456 -5.359 -54.654 1.00 62.00 86 LYS A CA 1
ATOM 650 C C . LYS A 1 86 ? 37.615 -4.398 -55.843 1.00 62.00 86 LYS A C 1
ATOM 652 O O . LYS A 1 86 ? 37.235 -4.761 -56.956 1.00 62.00 86 LYS A O 1
ATOM 657 N N . LYS A 1 87 ? 38.160 -3.201 -55.619 1.00 51.00 87 LYS A N 1
ATOM 658 C CA . LYS A 1 87 ? 38.518 -2.224 -56.653 1.00 51.00 87 LYS A CA 1
ATOM 659 C C . LYS A 1 87 ? 40.026 -2.202 -56.863 1.00 51.00 87 LYS A C 1
ATOM 661 O O . LYS A 1 87 ? 40.424 -2.006 -58.031 1.00 51.00 87 LYS A O 1
#

Mean predicted aligned error: 12.07 Å

pLDDT: mean 81.33, std 11.46, range [51.0, 93.75]

Sequence (87 aa):
NAFLTLRVGIIAKKYSASITKVDKRWIRRSASIEAAGVLGQVVQKNSLSIVKAFVSASKKATIDKTIDKVKSGATKTGDFVKDIFKK

Foldseek 3Di:
DQLVVQLVVQLVVVVVPDPDDDDPVVSNVVSNVVSVVVVVVVVVVVVVVVVVVVVVVVVVVVVVVVVVVVVVVVVVVVVVVVVVVVD